Protein AF-A0A3D4B5F7-F1 (afdb_monomer)

Foldseek 3Di:
DVVPDDFALCVVVPHPHHQPPSDTPDDPAKDWDQDPPPRDIDMDGDFDDPSDPPVRGDDD

Sequence (60 aa):
AHRGHAVIGDFRYGSKRKFPERSLALHARKITFTHPVSKEPMTFTAEPELYWPKAFRKKD

Nearest PDB structures (foldseek):
  9bs0-assembly1_W  TM=2.198E-01  e=6.362E+00  Bacillus subtilis subsp. subtilis str. 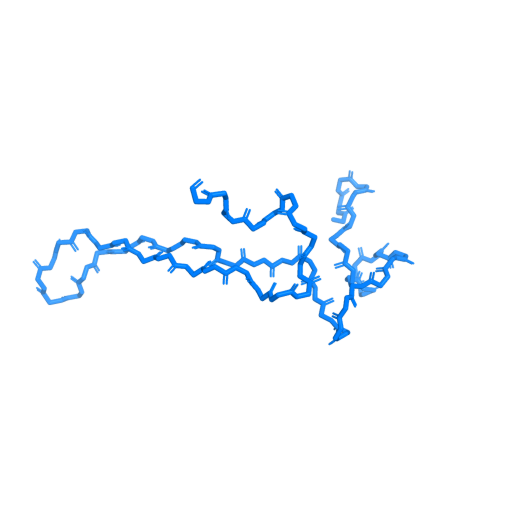168

Structure (mmCIF, N/CA/C/O backbone):
data_AF-A0A3D4B5F7-F1
#
_entry.id   AF-A0A3D4B5F7-F1
#
loop_
_atom_site.group_PDB
_atom_site.id
_atom_site.type_symbol
_atom_site.label_atom_id
_atom_site.label_alt_id
_atom_site.label_comp_id
_atom_site.label_asym_id
_atom_site.label_entity_id
_atom_site.label_seq_id
_atom_site.pdbx_PDB_ins_code
_atom_site.Cartn_x
_atom_site.Cartn_y
_atom_site.Cartn_z
_atom_site.occupancy
_atom_site.B_iso_or_equiv
_atom_site.auth_seq_id
_atom_site.auth_comp_id
_atom_site.auth_asym_id
_atom_site.auth_atom_id
_atom_site.pdbx_PDB_model_num
ATOM 1 N N . ALA A 1 1 ? -2.033 -6.778 -13.834 1.00 90.81 1 ALA A N 1
ATOM 2 C CA . ALA A 1 1 ? -1.485 -7.668 -14.880 1.00 90.81 1 ALA A CA 1
ATOM 3 C C . ALA A 1 1 ? -2.578 -8.256 -15.769 1.00 90.81 1 ALA A C 1
ATOM 5 O O . ALA A 1 1 ? -2.608 -7.923 -16.943 1.00 90.81 1 ALA A O 1
ATOM 6 N N . HIS A 1 2 ? -3.510 -9.046 -15.213 1.00 96.69 2 HIS A N 1
ATOM 7 C CA . HIS A 1 2 ? -4.583 -9.726 -15.963 1.00 96.69 2 HIS A CA 1
ATOM 8 C C . HIS A 1 2 ? -5.364 -8.819 -16.936 1.00 96.69 2 HIS A C 1
ATOM 10 O O . HIS A 1 2 ? -5.686 -9.224 -18.041 1.00 96.69 2 HIS A O 1
ATOM 16 N N . ARG A 1 3 ? -5.603 -7.554 -16.562 1.00 96.75 3 ARG A N 1
ATOM 17 C CA . ARG A 1 3 ? -6.284 -6.554 -17.404 1.00 96.75 3 ARG A CA 1
ATOM 18 C C . ARG A 1 3 ? -5.367 -5.813 -18.397 1.00 96.75 3 ARG A C 1
ATOM 20 O O . ARG A 1 3 ? -5.706 -4.717 -18.815 1.00 96.75 3 ARG A O 1
ATOM 27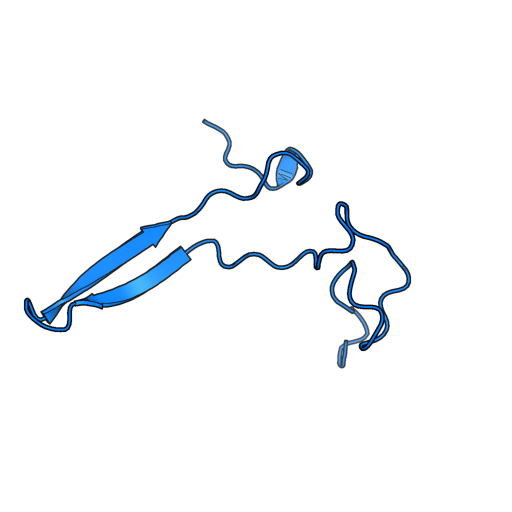 N N . GLY A 1 4 ? -4.170 -6.320 -18.692 1.00 97.00 4 GLY A N 1
ATOM 28 C CA . GLY A 1 4 ? -3.194 -5.670 -19.585 1.00 97.00 4 GLY A CA 1
ATOM 29 C C . GLY A 1 4 ? -2.363 -4.542 -18.954 1.00 97.00 4 GLY A C 1
ATOM 30 O O . GLY A 1 4 ? -1.438 -4.031 -19.576 1.00 97.00 4 GLY A O 1
ATOM 31 N N . HIS A 1 5 ? -2.631 -4.186 -17.696 1.00 96.81 5 HIS A N 1
ATOM 32 C CA . HIS A 1 5 ? -1.892 -3.160 -16.956 1.00 96.81 5 HIS A CA 1
ATOM 33 C C . HIS A 1 5 ? -1.228 -3.793 -15.727 1.00 96.81 5 HIS A C 1
ATOM 35 O O . HIS A 1 5 ? -1.881 -4.076 -14.718 1.00 96.81 5 HIS A O 1
ATOM 41 N N . ALA A 1 6 ? 0.054 -4.138 -15.836 1.00 97.81 6 ALA A N 1
ATOM 42 C CA . ALA A 1 6 ? 0.856 -4.601 -14.703 1.00 97.81 6 ALA A CA 1
ATOM 43 C C . ALA A 1 6 ? 1.267 -3.425 -13.800 1.00 97.81 6 ALA A C 1
ATOM 45 O O . ALA A 1 6 ? 1.417 -2.298 -14.275 1.00 97.81 6 ALA A O 1
ATOM 46 N N . VAL A 1 7 ? 1.438 -3.693 -12.503 1.00 97.69 7 VAL A N 1
ATOM 47 C CA . VAL A 1 7 ? 1.942 -2.707 -11.536 1.00 97.69 7 VAL A CA 1
ATOM 48 C C . VAL A 1 7 ? 3.397 -2.390 -11.879 1.00 97.69 7 VAL A C 1
ATOM 50 O O . VAL A 1 7 ? 4.165 -3.293 -12.186 1.00 97.69 7 VAL A O 1
ATOM 53 N N . ILE A 1 8 ? 3.801 -1.120 -11.851 1.00 97.56 8 ILE A N 1
ATOM 54 C CA . ILE A 1 8 ? 5.188 -0.739 -12.171 1.00 97.56 8 ILE A CA 1
ATOM 55 C C . ILE A 1 8 ? 6.145 -1.372 -11.145 1.00 97.56 8 ILE A C 1
ATOM 57 O O . ILE A 1 8 ? 5.833 -1.432 -9.961 1.00 97.56 8 ILE A O 1
ATOM 61 N N . GLY A 1 9 ? 7.304 -1.857 -11.597 1.00 97.38 9 GLY A N 1
ATOM 62 C CA . GLY A 1 9 ? 8.254 -2.633 -10.787 1.00 97.38 9 GLY A CA 1
ATOM 63 C C . GLY A 1 9 ? 7.958 -4.136 -10.712 1.00 97.38 9 GLY A C 1
ATOM 64 O O . GLY A 1 9 ? 8.847 -4.918 -10.387 1.00 97.38 9 GLY A O 1
ATOM 65 N N . ASP A 1 10 ? 6.753 -4.568 -11.087 1.00 97.81 10 ASP A N 1
ATOM 66 C CA . ASP A 1 10 ? 6.323 -5.960 -10.965 1.00 97.81 10 ASP A CA 1
ATOM 67 C C . ASP A 1 10 ? 6.739 -6.825 -12.166 1.00 97.81 10 ASP A C 1
ATOM 69 O O . ASP A 1 10 ? 5.941 -7.138 -13.055 1.00 97.81 10 ASP A O 1
ATOM 73 N N . PHE A 1 11 ? 8.021 -7.184 -12.235 1.00 96.75 11 PHE A N 1
ATOM 74 C CA . PHE A 1 11 ? 8.553 -7.985 -13.346 1.00 96.75 11 PHE A CA 1
ATOM 75 C C . PHE A 1 11 ? 7.962 -9.392 -13.405 1.00 96.75 11 PHE A C 1
ATOM 77 O O . PHE A 1 11 ? 7.785 -9.935 -14.495 1.00 96.75 11 PHE A O 1
ATOM 84 N N . ARG A 1 12 ? 7.606 -9.962 -12.248 1.00 97.06 12 ARG A N 1
ATOM 85 C CA . ARG A 1 12 ? 6.990 -11.289 -12.163 1.00 97.06 12 ARG A CA 1
ATOM 86 C C . ARG A 1 12 ? 5.645 -11.325 -12.881 1.00 97.06 12 ARG A C 1
ATOM 88 O O . ARG A 1 12 ? 5.337 -12.320 -13.531 1.00 97.06 12 ARG A O 1
ATOM 95 N N . TYR A 1 13 ? 4.869 -10.248 -12.786 1.00 97.00 13 TYR A N 1
ATOM 96 C CA . TYR A 1 13 ? 3.532 -10.175 -13.370 1.00 97.00 13 TYR A CA 1
ATOM 97 C C . TYR A 1 13 ? 3.452 -9.251 -14.602 1.00 97.00 13 TYR A C 1
ATOM 99 O O . TYR A 1 13 ? 2.369 -8.792 -14.972 1.00 97.00 13 TYR A O 1
ATOM 107 N N . GLY A 1 14 ? 4.580 -9.014 -15.286 1.00 96.38 14 GLY A N 1
ATOM 108 C CA . GLY A 1 14 ? 4.605 -8.452 -16.644 1.00 96.38 14 GLY A CA 1
ATOM 109 C C . GLY A 1 14 ? 4.889 -6.953 -16.756 1.00 96.38 14 GLY A C 1
ATOM 110 O O . GLY A 1 14 ? 4.741 -6.385 -17.842 1.00 96.38 14 GLY A O 1
ATOM 111 N N . SER A 1 15 ? 5.311 -6.285 -15.681 1.00 97.69 15 SER A N 1
ATOM 112 C CA . SER A 1 15 ? 5.838 -4.925 -15.798 1.00 97.69 15 SER A CA 1
ATOM 113 C C . SER A 1 15 ? 7.105 -4.915 -16.640 1.00 97.69 15 SER A C 1
ATOM 115 O O . SER A 1 15 ? 8.012 -5.712 -16.432 1.00 97.69 15 SER A O 1
ATOM 117 N N . LYS A 1 16 ? 7.207 -3.946 -17.548 1.00 96.75 16 LYS A N 1
ATOM 118 C CA . LYS A 1 16 ? 8.445 -3.649 -18.290 1.00 96.75 16 LYS A CA 1
ATOM 119 C C . LYS A 1 16 ? 9.191 -2.442 -17.718 1.00 96.75 16 LYS A C 1
ATOM 121 O O . LYS A 1 16 ? 10.278 -2.104 -18.173 1.00 96.75 16 LYS A O 1
ATOM 126 N N . ARG A 1 17 ? 8.594 -1.764 -16.734 1.00 96.38 17 ARG A N 1
ATOM 127 C CA . ARG A 1 17 ? 9.099 -0.521 -16.143 1.00 96.38 17 ARG A CA 1
ATOM 128 C C . ARG A 1 17 ? 9.619 -0.797 -14.737 1.00 96.38 17 ARG A C 1
ATOM 130 O O . ARG A 1 17 ? 8.921 -1.424 -13.939 1.00 96.38 17 ARG A O 1
ATOM 137 N N . LYS A 1 18 ? 10.818 -0.297 -14.436 1.00 96.94 18 LYS A N 1
ATOM 138 C CA . LYS A 1 18 ? 11.373 -0.263 -13.076 1.00 96.94 18 LYS A CA 1
ATOM 139 C C . LYS A 1 18 ? 10.656 0.802 -12.247 1.00 96.94 18 LYS A C 1
ATOM 141 O O . LYS A 1 18 ? 10.248 1.832 -12.786 1.00 96.94 18 LYS A O 1
ATOM 146 N N . PHE A 1 19 ? 10.550 0.552 -10.950 1.00 96.69 19 PHE A N 1
ATOM 147 C CA . PHE A 1 19 ? 10.278 1.570 -9.941 1.00 96.69 19 PHE A CA 1
ATOM 148 C C . PHE A 1 19 ? 11.550 1.763 -9.087 1.00 96.69 19 PHE A C 1
ATOM 150 O O . PHE A 1 19 ? 12.387 0.848 -9.070 1.00 96.69 19 PHE A O 1
ATOM 157 N N . PRO A 1 20 ? 11.760 2.932 -8.447 1.00 95.31 20 PRO A N 1
ATOM 158 C CA . PRO A 1 20 ? 12.922 3.168 -7.587 1.00 95.31 20 PRO A CA 1
ATOM 159 C C . PRO A 1 20 ? 13.106 2.084 -6.516 1.00 95.31 20 PRO A C 1
ATOM 161 O O . PRO A 1 20 ? 12.161 1.381 -6.162 1.00 95.31 20 PRO A O 1
ATOM 164 N N . GLU A 1 21 ? 14.334 1.912 -6.027 1.00 92.75 21 GLU A N 1
ATOM 165 C CA . GLU A 1 21 ? 14.667 0.947 -4.961 1.00 92.75 21 GLU A CA 1
ATOM 166 C C . GLU A 1 21 ? 14.310 -0.521 -5.253 1.00 92.75 21 GLU A C 1
ATOM 168 O O . GLU A 1 21 ? 14.145 -1.325 -4.341 1.00 92.75 21 GLU A O 1
ATOM 173 N N . ARG A 1 22 ? 14.179 -0.900 -6.537 1.00 91.31 22 ARG A N 1
ATOM 174 C CA . ARG A 1 22 ? 13.707 -2.240 -6.954 1.00 91.31 22 ARG A CA 1
ATOM 175 C C . ARG A 1 22 ? 12.369 -2.621 -6.294 1.00 91.31 22 ARG A C 1
ATOM 177 O O . ARG A 1 22 ? 12.103 -3.800 -6.070 1.00 91.31 22 ARG A O 1
ATOM 184 N N . SER A 1 23 ? 11.541 -1.623 -5.996 1.00 94.44 23 SER A N 1
ATOM 185 C CA . SER A 1 23 ? 10.255 -1.787 -5.321 1.00 94.44 23 SER A CA 1
ATOM 186 C C . SER A 1 23 ? 9.096 -1.918 -6.318 1.00 94.44 23 SER A C 1
ATOM 188 O O . SER A 1 23 ? 9.273 -1.827 -7.537 1.00 94.44 23 SER A O 1
ATOM 190 N N . LEU A 1 24 ? 7.894 -2.158 -5.794 1.00 96.94 24 LEU A N 1
ATOM 191 C CA . LEU A 1 24 ? 6.651 -2.098 -6.557 1.00 96.94 24 LEU A CA 1
ATOM 192 C C . LEU A 1 24 ? 6.038 -0.711 -6.377 1.00 96.94 24 LEU A C 1
ATOM 194 O O . LEU A 1 24 ? 6.021 -0.186 -5.267 1.00 96.94 24 LEU A O 1
ATOM 198 N N . ALA A 1 25 ? 5.460 -0.143 -7.434 1.00 96.38 25 ALA A N 1
ATOM 199 C CA . ALA A 1 25 ? 4.638 1.064 -7.336 1.00 96.38 25 ALA A CA 1
ATOM 200 C C . ALA A 1 25 ? 3.263 0.739 -6.721 1.00 96.38 25 ALA A C 1
ATOM 202 O O . ALA A 1 25 ? 2.218 0.940 -7.343 1.00 96.38 25 ALA A O 1
ATOM 203 N N . LEU A 1 26 ? 3.275 0.177 -5.514 1.00 96.12 26 LEU A N 1
ATOM 204 C CA . LEU A 1 26 ? 2.120 -0.268 -4.752 1.00 96.12 26 LEU A CA 1
ATOM 205 C C . LEU A 1 26 ? 2.333 0.114 -3.286 1.00 96.12 26 LEU A C 1
ATOM 207 O O . LEU A 1 26 ? 3.275 -0.355 -2.659 1.00 96.12 26 LEU A O 1
ATOM 211 N N . HIS A 1 27 ? 1.445 0.950 -2.748 1.00 95.31 27 HIS A N 1
ATOM 212 C CA . HIS A 1 27 ? 1.536 1.460 -1.379 1.00 95.31 27 HIS A CA 1
ATOM 213 C C . HIS A 1 27 ? 0.194 1.351 -0.660 1.00 95.31 27 HIS A C 1
ATOM 215 O O . HIS A 1 27 ? -0.832 1.817 -1.166 1.00 95.31 27 HIS A O 1
ATOM 221 N N . ALA A 1 28 ? 0.194 0.772 0.539 1.00 96.00 28 ALA A N 1
ATOM 222 C CA . ALA A 1 28 ? -0.987 0.678 1.393 1.00 96.00 28 ALA A CA 1
ATOM 223 C C . ALA A 1 28 ? -1.211 2.004 2.142 1.00 96.00 28 ALA A C 1
ATOM 225 O O . ALA A 1 28 ? -0.933 2.127 3.332 1.00 96.00 28 ALA A O 1
ATOM 226 N N . ARG A 1 29 ? -1.717 3.022 1.434 1.00 94.88 29 ARG A N 1
ATOM 227 C CA . ARG A 1 29 ? -1.821 4.396 1.960 1.00 94.88 29 ARG A CA 1
ATOM 228 C C . ARG A 1 29 ? -2.714 4.540 3.198 1.00 94.88 29 ARG A C 1
ATOM 230 O O . ARG A 1 29 ? -2.485 5.421 4.023 1.00 94.88 29 ARG A O 1
ATOM 237 N N . LYS A 1 30 ? -3.776 3.745 3.298 1.00 96.19 30 LYS A N 1
ATOM 238 C CA . LYS A 1 30 ? -4.777 3.852 4.361 1.00 96.19 30 LYS A CA 1
ATOM 239 C C . LYS A 1 30 ? -5.236 2.465 4.768 1.00 96.19 30 LYS A C 1
ATOM 241 O O . LYS A 1 30 ? -5.554 1.649 3.906 1.00 96.19 30 LYS A O 1
ATOM 246 N N . ILE A 1 31 ? -5.332 2.248 6.071 1.00 98.12 31 ILE A N 1
ATOM 247 C CA . ILE A 1 31 ? -5.983 1.077 6.645 1.00 98.12 31 ILE A CA 1
ATOM 248 C C . ILE A 1 31 ? -7.037 1.544 7.643 1.00 98.12 31 ILE A C 1
ATOM 250 O O . ILE A 1 31 ? -6.812 2.476 8.418 1.00 98.12 31 ILE A O 1
ATOM 254 N N . THR A 1 32 ? -8.197 0.903 7.599 1.00 98.44 32 THR A N 1
ATOM 255 C CA . THR A 1 32 ? -9.272 1.106 8.563 1.00 98.44 32 THR A CA 1
ATOM 256 C C . THR A 1 32 ? -9.649 -0.252 9.122 1.00 98.44 32 THR A C 1
ATOM 258 O O . THR A 1 32 ? -9.877 -1.187 8.355 1.00 98.44 32 THR A O 1
ATOM 261 N N . PHE A 1 33 ? -9.694 -0.367 10.443 1.00 98.50 33 PHE A N 1
ATOM 262 C CA . PHE A 1 33 ? -10.099 -1.594 11.118 1.00 98.50 33 PHE A CA 1
ATOM 263 C C . PHE A 1 33 ? -10.752 -1.281 12.462 1.00 98.50 33 PHE A C 1
ATOM 265 O O . PHE A 1 33 ? -10.538 -0.221 13.049 1.00 98.50 33 PHE A O 1
ATOM 272 N N . THR A 1 34 ? -11.559 -2.216 12.949 1.00 98.75 34 THR A N 1
ATOM 273 C CA . THR A 1 34 ? -12.154 -2.139 14.281 1.00 98.75 34 THR A CA 1
ATOM 274 C C . THR A 1 34 ? -11.100 -2.480 15.324 1.00 98.75 34 THR A C 1
ATOM 276 O O . THR A 1 34 ? -10.538 -3.577 15.300 1.00 98.75 34 THR A O 1
ATOM 279 N N . HIS A 1 35 ? -10.832 -1.562 16.248 1.00 98.44 35 HIS A N 1
ATOM 280 C CA . HIS A 1 35 ? -9.853 -1.790 17.302 1.00 98.44 35 HIS A CA 1
ATOM 281 C C . HIS A 1 35 ? -10.257 -3.011 18.150 1.00 98.44 35 HIS A C 1
ATOM 283 O O . HIS A 1 35 ? -11.402 -3.092 18.608 1.00 98.44 35 HIS A O 1
ATOM 289 N N . PRO A 1 36 ? -9.353 -3.983 18.380 1.00 98.25 36 PRO A N 1
ATOM 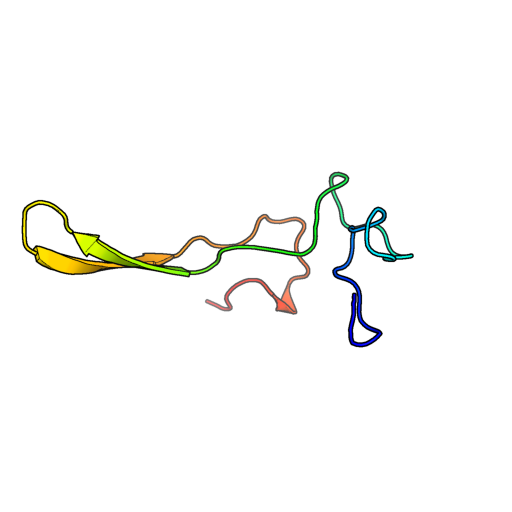290 C CA . PRO A 1 36 ? -9.731 -5.283 18.931 1.00 98.25 36 PRO A CA 1
ATOM 291 C C . PRO A 1 36 ? -10.255 -5.206 20.368 1.00 98.25 36 PRO A C 1
ATOM 293 O O . PRO A 1 36 ? -11.038 -6.072 20.763 1.00 98.25 36 PRO A O 1
ATOM 296 N N . VAL A 1 37 ? -9.872 -4.172 21.123 1.00 98.38 37 VAL A N 1
ATOM 297 C CA . VAL A 1 37 ? -10.292 -3.973 22.519 1.00 98.38 37 VAL A CA 1
AT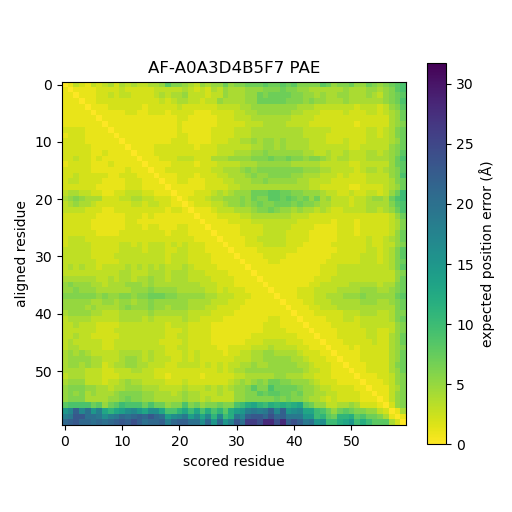OM 298 C C . VAL A 1 37 ? 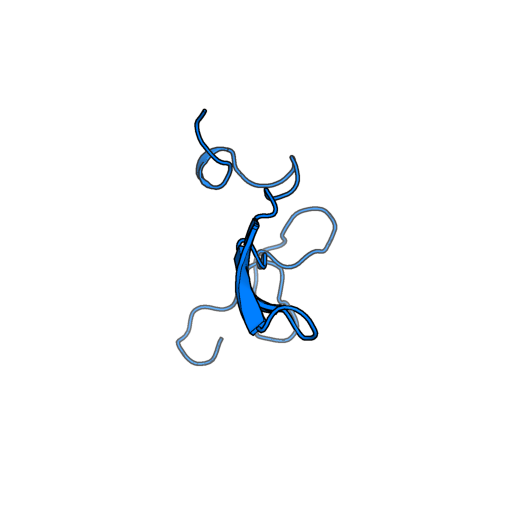-11.473 -3.009 22.605 1.00 98.38 37 VAL A C 1
ATOM 300 O O . VAL A 1 37 ? -12.550 -3.405 23.028 1.00 98.38 37 VAL A O 1
ATOM 303 N N . SER A 1 38 ? -11.297 -1.766 22.153 1.00 98.06 38 SER A N 1
ATOM 304 C CA . SER A 1 38 ? -12.328 -0.720 22.272 1.00 98.06 38 SER A CA 1
ATOM 305 C C . SER A 1 38 ? -13.509 -0.893 21.319 1.00 98.06 38 SER A C 1
ATOM 307 O O . SER A 1 38 ? -14.523 -0.245 21.520 1.00 98.06 38 SER A O 1
ATOM 309 N N . LYS A 1 39 ? -13.389 -1.739 20.286 1.00 98.00 39 LYS A N 1
ATOM 310 C CA . LYS A 1 39 ? -14.404 -1.956 19.237 1.00 98.00 39 LYS A CA 1
ATOM 311 C C . LYS A 1 39 ? -14.747 -0.722 18.396 1.00 98.00 39 LYS A C 1
ATOM 313 O O . LYS A 1 39 ? -15.642 -0.780 17.559 1.00 98.00 39 LYS A O 1
ATOM 318 N N . GLU A 1 40 ? -13.970 0.344 18.534 1.00 98.56 40 GLU A N 1
ATOM 319 C CA . GLU A 1 40 ? -14.123 1.560 17.744 1.00 98.56 40 GLU A CA 1
ATOM 320 C C . GLU A 1 40 ? -13.440 1.429 16.372 1.00 98.56 40 GLU A C 1
ATOM 322 O O . GLU A 1 40 ? -12.335 0.873 16.287 1.00 98.56 40 GLU A O 1
ATOM 327 N N . PRO A 1 41 ? -14.040 1.944 15.283 1.00 98.56 41 PRO A N 1
ATOM 328 C CA . PRO A 1 41 ? -13.373 2.045 13.991 1.00 98.56 41 PRO A CA 1
ATOM 329 C C . PRO A 1 41 ? -12.177 3.001 14.065 1.00 98.56 4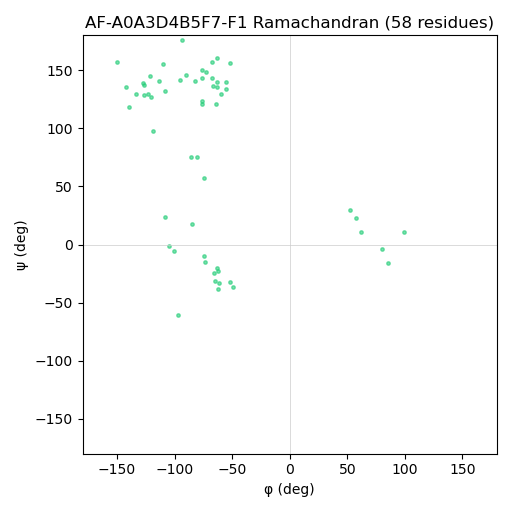1 PRO A C 1
ATOM 331 O O . PRO A 1 41 ? -12.327 4.190 14.338 1.00 98.56 41 PRO A O 1
ATOM 334 N N . MET A 1 42 ? -10.979 2.505 13.763 1.00 98.62 42 MET A N 1
ATOM 335 C CA . MET A 1 42 ? -9.762 3.313 13.699 1.00 98.62 42 MET A CA 1
ATOM 336 C C . MET A 1 42 ? -9.242 3.383 12.270 1.00 98.62 42 MET A C 1
ATOM 338 O O . MET A 1 42 ? -9.287 2.403 11.528 1.00 98.62 42 MET A O 1
ATOM 342 N N . THR A 1 43 ? -8.747 4.557 11.878 1.00 98.38 43 THR A N 1
ATOM 343 C CA . THR A 1 43 ? -8.151 4.798 10.562 1.00 98.38 43 THR A CA 1
ATOM 344 C C . THR A 1 43 ? -6.734 5.313 10.724 1.00 98.38 43 THR A C 1
ATOM 346 O O . THR A 1 43 ? -6.511 6.309 11.404 1.00 98.38 43 THR A O 1
ATOM 349 N N . PHE A 1 44 ? -5.802 4.679 10.022 1.00 97.69 44 PHE A N 1
ATOM 350 C CA . PHE A 1 44 ? -4.400 5.071 9.976 1.00 97.69 44 PHE A CA 1
ATOM 351 C C . PHE A 1 44 ? -4.007 5.364 8.531 1.00 97.69 44 PHE A C 1
ATOM 353 O O . PHE A 1 44 ? -4.490 4.716 7.597 1.00 97.69 44 PHE A O 1
ATOM 360 N N . THR A 1 45 ? -3.129 6.345 8.345 1.00 96.81 45 THR A N 1
ATOM 361 C CA . THR A 1 45 ? -2.606 6.730 7.031 1.00 96.81 45 THR A CA 1
ATOM 362 C C . THR A 1 45 ? -1.090 6.757 7.049 1.00 96.81 45 THR A C 1
ATOM 364 O O . THR A 1 45 ? -0.505 7.273 7.998 1.00 96.81 45 THR A O 1
ATOM 367 N N . ALA A 1 46 ? -0.473 6.261 5.981 1.00 94.62 46 ALA A N 1
ATOM 368 C CA . ALA A 1 46 ? 0.963 6.330 5.755 1.00 94.62 46 ALA A CA 1
ATOM 369 C C . ALA A 1 46 ? 1.230 7.078 4.447 1.00 94.62 46 ALA A C 1
ATOM 371 O O . ALA A 1 46 ? 0.682 6.727 3.398 1.00 94.62 46 ALA A O 1
ATOM 372 N N . GLU A 1 47 ? 2.072 8.105 4.502 1.00 94.00 47 GLU A N 1
ATOM 373 C CA . GLU A 1 47 ? 2.515 8.800 3.297 1.00 94.00 47 GLU A CA 1
ATOM 374 C C . GLU A 1 47 ? 3.562 7.956 2.551 1.00 94.00 47 GLU A C 1
ATOM 376 O O . GLU A 1 47 ? 4.341 7.249 3.193 1.00 94.00 47 GLU A O 1
ATOM 381 N N . PRO A 1 48 ? 3.552 7.969 1.208 1.00 93.25 48 PRO A N 1
ATOM 382 C CA . PRO A 1 48 ? 4.530 7.234 0.417 1.00 93.25 48 PRO A CA 1
ATOM 383 C C . PRO A 1 48 ? 5.937 7.823 0.585 1.00 93.25 48 PRO A C 1
ATOM 385 O O . PRO A 1 48 ? 6.106 9.001 0.916 1.00 93.25 48 PRO A O 1
ATOM 388 N N . GLU A 1 49 ? 6.961 7.015 0.319 1.00 92.69 49 GLU A N 1
ATOM 389 C CA . GLU A 1 49 ? 8.357 7.428 0.439 1.00 92.69 49 GLU A CA 1
ATOM 390 C C . GLU A 1 49 ? 8.718 8.568 -0.529 1.00 92.69 49 GLU A C 1
ATOM 392 O O . GLU A 1 49 ? 8.084 8.788 -1.564 1.00 92.69 49 GLU A O 1
ATOM 397 N N . LEU A 1 50 ? 9.806 9.288 -0.237 1.00 92.00 50 LEU A N 1
ATOM 398 C CA . LEU A 1 50 ? 10.205 10.473 -1.007 1.00 92.00 50 LEU A CA 1
ATOM 399 C C . LEU A 1 50 ? 10.532 10.192 -2.482 1.00 92.00 50 LEU A C 1
ATOM 401 O O . LEU A 1 50 ? 10.451 11.118 -3.291 1.00 92.00 50 LEU A O 1
ATOM 405 N N . TYR A 1 51 ? 10.879 8.949 -2.831 1.00 92.38 51 TYR A N 1
ATOM 406 C CA . TYR A 1 51 ? 11.163 8.538 -4.208 1.00 92.38 51 TYR A CA 1
ATOM 407 C C . TYR A 1 51 ? 9.903 8.404 -5.078 1.00 92.38 51 TYR A C 1
ATOM 409 O O . TYR A 1 51 ? 10.010 8.257 -6.299 1.00 92.38 51 TYR A O 1
ATOM 417 N N . TRP A 1 52 ? 8.705 8.466 -4.489 1.00 94.44 52 TRP A N 1
ATOM 418 C CA . TRP A 1 52 ? 7.468 8.522 -5.258 1.00 94.44 52 TRP A CA 1
ATOM 419 C C . TRP A 1 52 ? 7.352 9.853 -6.016 1.00 94.44 52 TRP A C 1
ATOM 421 O O . TRP A 1 52 ? 7.723 10.908 -5.486 1.00 94.44 52 TRP A O 1
ATOM 431 N N . PRO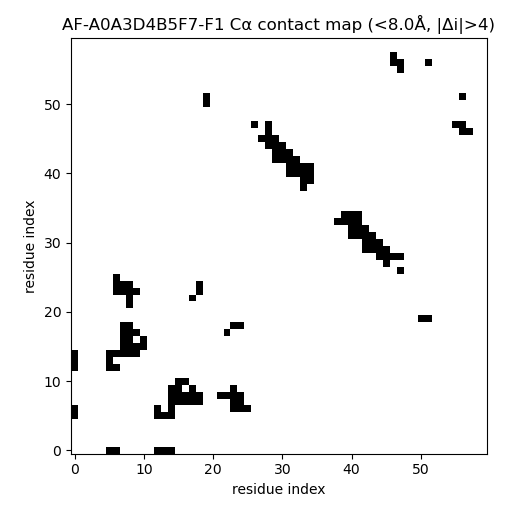 A 1 53 ? 6.799 9.856 -7.247 1.00 91.62 53 PRO A N 1
ATOM 432 C CA . PRO A 1 53 ? 6.573 11.097 -7.977 1.00 91.62 53 PRO A CA 1
ATOM 433 C C . PRO A 1 53 ? 5.733 12.076 -7.153 1.00 91.62 53 PRO A C 1
ATOM 435 O O . PRO A 1 53 ? 4.751 11.681 -6.525 1.00 91.62 53 PRO A O 1
ATOM 438 N N . LYS A 1 54 ? 6.080 13.370 -7.203 1.00 89.94 54 LYS A N 1
ATOM 439 C CA . LYS A 1 54 ? 5.424 14.425 -6.406 1.00 89.94 54 LYS A CA 1
ATOM 440 C C . LYS A 1 54 ? 3.897 14.432 -6.535 1.00 89.94 54 LYS A C 1
ATOM 442 O O . LYS A 1 54 ? 3.222 14.741 -5.567 1.00 89.94 54 LYS A O 1
ATOM 447 N N . ALA A 1 55 ? 3.363 14.050 -7.697 1.00 89.56 55 ALA A N 1
ATOM 448 C CA . ALA A 1 55 ? 1.923 13.957 -7.944 1.00 89.56 55 ALA A CA 1
ATOM 449 C C . ALA A 1 55 ? 1.190 12.918 -7.066 1.00 89.56 55 ALA A C 1
ATOM 451 O O . ALA A 1 55 ? -0.025 13.002 -6.931 1.00 89.56 55 ALA A O 1
ATOM 452 N N . PHE A 1 56 ? 1.904 11.947 -6.487 1.00 87.31 56 PHE A N 1
ATOM 453 C CA . PHE A 1 56 ? 1.342 10.886 -5.639 1.00 87.31 56 PHE A CA 1
ATOM 454 C C . PHE A 1 56 ? 1.614 11.088 -4.146 1.00 87.31 56 PHE A C 1
ATOM 456 O O . PHE A 1 56 ? 1.174 10.286 -3.325 1.00 87.31 56 PHE A O 1
ATOM 463 N N . ARG A 1 57 ? 2.331 12.153 -3.792 1.00 84.31 57 ARG A N 1
ATOM 464 C CA . ARG A 1 57 ? 2.526 12.586 -2.409 1.00 84.31 57 ARG A CA 1
ATOM 465 C C . ARG A 1 57 ? 1.406 13.559 -2.046 1.00 84.31 57 ARG A C 1
ATOM 467 O O . ARG A 1 57 ? 0.946 14.301 -2.917 1.00 84.31 57 ARG A O 1
ATOM 474 N N . LYS A 1 58 ? 0.945 13.562 -0.792 1.00 73.81 58 LYS A N 1
ATOM 475 C CA . LYS A 1 58 ? -0.078 14.520 -0.348 1.00 73.81 58 LYS A CA 1
ATOM 476 C C . LYS A 1 58 ? 0.398 15.956 -0.629 1.00 73.81 58 LYS A C 1
ATOM 478 O O . LYS A 1 58 ? 1.557 16.286 -0.385 1.00 73.81 58 LYS A O 1
ATOM 483 N N . LYS A 1 59 ? -0.490 16.779 -1.194 1.00 58.06 59 LYS A N 1
ATOM 484 C CA . LYS A 1 59 ? -0.351 18.238 -1.167 1.00 58.06 59 LYS A CA 1
ATOM 485 C C . LYS A 1 59 ? -0.748 18.675 0.238 1.00 58.06 59 LYS A 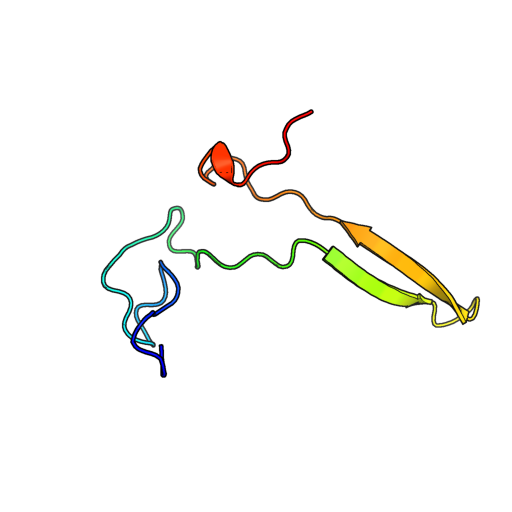C 1
ATOM 487 O 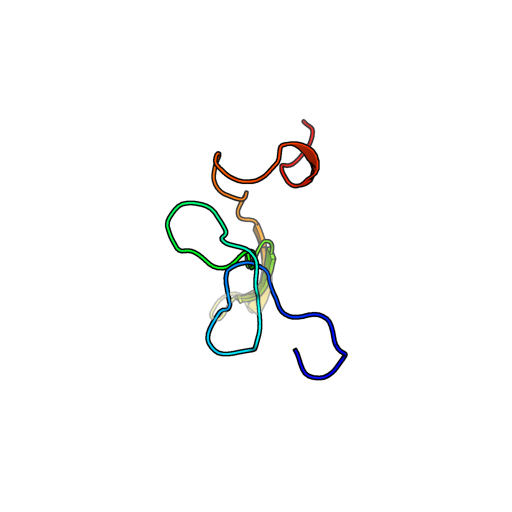O . LYS A 1 59 ? -1.841 18.308 0.673 1.00 58.06 59 LYS A O 1
ATOM 492 N N . ASP A 1 60 ? 0.150 19.369 0.922 1.00 57.97 60 ASP A N 1
ATOM 493 C CA . ASP A 1 60 ? -0.209 20.156 2.102 1.00 57.97 60 ASP A CA 1
ATOM 494 C C . ASP A 1 60 ? -1.314 21.167 1.755 1.00 57.97 60 ASP A C 1
ATOM 496 O O . ASP A 1 60 ? -1.312 21.675 0.603 1.00 57.97 60 ASP A O 1
#

pLDDT: mean 94.05, std 7.84, range [57.97, 98.75]

Radius of gyration: 15.53 Å; Cα contacts (8 Å, |Δi|>4): 72; chains: 1; bounding box: 29×31×42 Å

Mean predicted aligned error: 3.62 Å

Secondary structure (DSSP, 8-state):
-TTS-PPTT-TTTT--S--GGG--S----EEEEE-TTT--EEEEE-PPPTTS-GGGSPP-

Solvent-accessible surface area (backbone atoms only — not comparable to full-atom values): 3969 Å² total; per-residue (Å²): 58,96,87,79,56,38,52,41,31,33,57,92,56,66,24,91,46,81,34,75,92,83,34,57,74,70,77,84,44,67,51,72,48,62,37,91,81,83,63,46,81,44,77,50,76,49,84,71,64,88,87,54,60,72,91,76,42,86,79,130

=== Feature glossary ===
The record interleaves many kinds of information about one protein. Here is each kind framed as the question it answers.

Q: Are the domains correctly placed relative to each other?
A: Predicted aligned error is AlphaFold's pairwise confidence. Unlike pLDDT (per-residue), PAE is per-residue-pair and captures whether two parts of the structure are correctly placed relative to each other. Units are ångströms of expected positional error.

Q: Which residues are in helices, strands, or loops?
A: Eight-state secondary structure (DSSP): H is the canonical α-helix, G the tighter 3₁₀-helix, I the wider π-helix; E/B are β-structure, T and S are turns and bends, and '-' is everything else. DSSP derives these from the pattern of main-chain N–H···O=C hydrogen bonds, not from the sequence.

Q: What if only a Cα trace is available?
A: P-SEA three-state annotation labels each residue as helix, strand, or coil based purely on the geometry of the Cα trace. It serves as a fallback when the full backbone (and thus DSSP) is unavailable.

Q: What are the backbone torsion angles?
A: φ (phi) and ψ (psi) are the two rotatable backbone dihedrals per residue: φ is the C(i-1)–N–Cα–C torsion, ψ is the N–Cα–C–N(i+1) torsion, both in degrees on (−180°, 180°]. α-helical residues cluster near (−60°, −45°); β-strand residues near (−120°, +130°). A Ramachandran plot is simply a scatter of (φ, ψ) for every residue.

Q: What known structures does this most resemble?
A: Structural nearest neighbors (via Foldseek easy-search vs the PDB). Reported per hit: target PDB id, E-value, and alignment TM-score. A TM-score above ~0.5 is the conventional threshold for 'same fold'.

Q: What family and function is it annotated with?
A: Database cross-references. InterPro integrates a dozen domain/family signature databases into unified entries with residue-range hits. GO terms attach function/process/location labels with evidence codes. CATH codes position the fold in a four-level structural taxonomy. Organism is the NCBI-taxonomy species name.

Q: Which residues are buried vs exposed?
A: Solvent accessibility: the surface area of each residue that a 1.4 Å water probe can touch, in Å². When only backbone atoms are present the absolute values are lower than full-atom SASA (side chains contribute most of the area) and are flagged as backbone-only.

Q: What do the diagnostic plots show?
A: Three diagnostic plots accompany the record. The Cα contact map visualizes the tertiary structure as a 2D adjacency matrix (8 Å cutoff, sequence-local contacts suppressed). The Ramachandran plot shows the distribution of backbone (φ, ψ) torsions, with points in the α and β basins reflecting secondary structure content. The PAE plot shows AlphaFold's inter-residue confidence as a color matrix.

Q: What is the amino-acid chain?
A: The amino-acid sequence is the protein's primary structure: the linear order of residues from the N-terminus to the C-terminus, written in one-letter code. Everything else here — the 3D coordinates, the secondary structure, the domain annotations — is ultimately a consequence of this string.

Q: What do the rendered images show?
A: The six renders are orthographic views along the three Cartesian axes in both directions. Representation (cartoon, sticks, or surface) and color scheme (sequence-rainbow or by-chain) vary across proteins so the training set covers all the common visualization conventions.

Q: Where is each backbone atom in 3D?
A: The mmCIF table is the protein's shape written out atom by atom. For each backbone N, Cα, C, and carbonyl O, it records an (x, y, z) coordinate triple in Å plus the residue type, chain letter, and residue number.

Q: How mobile is each atom in the crystal?
A: For experimental (PDB) structures, the B-factor (temperature factor) quantifies the positional spread of each atom in the crystal — a combination of thermal vibration and static disorder — in units of Å². High B-factors mark flexible loops or poorly resolved regions; low B-factors mark the rigid, well-ordered core.

Q: How big and how compact is the whole molecule?
A: Three whole-structure scalars: the radius of gyration (RMS distance of Cα from centroid, in Å), the count of Cα–Cα contacts (pairs closer than 8 Å and separated by more than four residues in sequence — i.e. tertiary, not local, contacts), and the bounding-box dimensions. Together they distinguish compact globular folds from extended fibres or disordered chains.

Q: What does the local fold look like, residue by residue?
A: A 3Di character summarizes, for each residue, the relative orientation of the Cα frame of its nearest spatial neighbor. Because it encodes fold topology rather than chemistry, 3Di alignments detect remote structural similarity that sequence alignment misses.

Q: How confident is the AlphaFold model at each residue?
A: For AlphaFold models, the B-factor field carries pLDDT — the model's own estimate of local accuracy on a 0–100 scale. Regions with pLDDT<50 should be treated as essentially unmodeled; they often correspond to intrinsically disordered segments.